Protein AF-A0A258R4Z2-F1 (afdb_monomer_lite)

pLDDT: mean 93.62, std 5.5, range [63.75, 98.0]

Sequence (104 aa):
MEDPLTTALRMLLMGAREALDADRFTSRDLLQVYTAAENLTDPEDDRLLVREGLAAMLGGKRDVTATSIGRALMYRRDVIAGGLVLKQAGTDRKGSVLWAVRTA

Foldseek 3Di:
DDDQLLVLVQLQLQLCCPVVVDQKDFLVSLVVLLVVCPPDDPPPHSSVSSNSSVCSLLVNDPDDDSVSSRVSLVVQAPPAHPQKGKHFPQADPVRTTMIGIDGD

Structure (mmCIF, N/CA/C/O backbone):
data_AF-A0A258R4Z2-F1
#
_entry.id   AF-A0A258R4Z2-F1
#
loop_
_atom_site.group_PDB
_atom_site.id
_atom_site.type_symbol
_atom_site.label_atom_id
_atom_site.label_alt_id
_atom_site.label_comp_id
_atom_site.label_asym_id
_atom_site.label_entity_id
_atom_site.label_seq_id
_atom_site.pdbx_PDB_ins_code
_atom_site.Cartn_x
_atom_site.Cartn_y
_atom_site.Cartn_z
_atom_site.occupancy
_atom_site.B_iso_or_equiv
_atom_site.auth_seq_id
_atom_site.auth_comp_id
_atom_site.auth_asym_id
_atom_site.auth_atom_id
_atom_site.pdbx_PDB_model_num
ATOM 1 N N . MET A 1 1 ? 8.491 -0.990 -23.089 1.00 63.75 1 MET A N 1
ATOM 2 C CA . MET A 1 1 ? 9.150 -1.017 -21.769 1.00 63.75 1 MET A CA 1
ATOM 3 C C . MET A 1 1 ? 8.152 -0.442 -20.784 1.00 63.75 1 MET A C 1
ATOM 5 O O . MET A 1 1 ? 7.702 0.672 -21.016 1.00 63.75 1 MET A O 1
ATOM 9 N N . GLU A 1 2 ? 7.703 -1.235 -19.812 1.00 75.62 2 GLU A N 1
ATOM 10 C CA . GLU A 1 2 ? 6.792 -0.762 -18.759 1.00 75.62 2 GLU A CA 1
ATOM 11 C C . GLU A 1 2 ? 7.546 0.238 -17.872 1.00 75.62 2 GLU A C 1
ATOM 13 O O . GLU A 1 2 ? 8.735 0.053 -17.600 1.00 75.62 2 GLU A O 1
ATOM 18 N N . ASP A 1 3 ? 6.893 1.340 -17.506 1.00 90.00 3 ASP A N 1
ATOM 19 C CA . ASP A 1 3 ? 7.497 2.372 -16.666 1.00 90.00 3 ASP A CA 1
ATOM 20 C C . ASP A 1 3 ? 7.824 1.800 -15.266 1.00 90.00 3 ASP A C 1
ATOM 22 O O . ASP A 1 3 ? 6.993 1.076 -14.708 1.00 90.00 3 ASP A O 1
ATOM 26 N N . PRO A 1 4 ? 8.990 2.117 -14.661 1.00 92.06 4 PRO A N 1
ATOM 27 C CA . PRO A 1 4 ? 9.390 1.556 -13.369 1.00 92.06 4 PRO A CA 1
ATOM 28 C C . PRO A 1 4 ? 8.370 1.749 -12.239 1.00 92.06 4 PRO A C 1
ATOM 30 O O . PRO A 1 4 ? 8.238 0.874 -11.383 1.00 92.06 4 PRO A O 1
ATOM 33 N N . LEU A 1 5 ? 7.620 2.860 -12.222 1.00 92.69 5 LEU A N 1
ATOM 34 C CA . LEU A 1 5 ? 6.573 3.072 -11.219 1.00 92.69 5 LEU A CA 1
ATOM 35 C C . LEU A 1 5 ? 5.341 2.209 -11.487 1.00 92.69 5 LEU A C 1
ATOM 37 O O . LEU A 1 5 ? 4.663 1.831 -10.533 1.00 92.69 5 LEU A O 1
ATOM 41 N N . THR A 1 6 ? 5.061 1.880 -12.747 1.00 94.38 6 THR A N 1
ATOM 42 C CA . THR A 1 6 ? 3.986 0.943 -13.108 1.00 94.38 6 THR A CA 1
ATOM 43 C C . THR A 1 6 ? 4.350 -0.478 -12.677 1.00 94.38 6 THR A C 1
ATOM 45 O O . THR A 1 6 ? 3.528 -1.148 -12.054 1.00 94.38 6 THR A O 1
ATOM 48 N N . THR A 1 7 ? 5.607 -0.895 -12.863 1.00 95.75 7 THR A N 1
ATOM 49 C CA . THR A 1 7 ? 6.121 -2.167 -12.323 1.00 95.75 7 THR A CA 1
ATOM 50 C C . THR A 1 7 ? 6.022 -2.210 -10.796 1.00 95.75 7 THR A C 1
ATOM 52 O O . THR A 1 7 ? 5.492 -3.169 -10.237 1.00 95.75 7 THR A O 1
ATOM 55 N N . ALA A 1 8 ? 6.459 -1.151 -10.108 1.00 96.19 8 ALA A N 1
ATOM 56 C CA . ALA A 1 8 ? 6.368 -1.065 -8.651 1.00 96.19 8 ALA A CA 1
ATOM 57 C C . ALA A 1 8 ? 4.914 -1.098 -8.150 1.00 96.19 8 ALA A C 1
ATOM 59 O O . ALA A 1 8 ? 4.605 -1.768 -7.164 1.00 96.19 8 ALA A O 1
ATOM 60 N N . LEU A 1 9 ? 4.005 -0.413 -8.853 1.00 97.00 9 LEU A N 1
ATOM 61 C CA . LEU A 1 9 ? 2.577 -0.469 -8.561 1.00 97.00 9 LEU A CA 1
ATOM 62 C C . LEU A 1 9 ? 2.047 -1.892 -8.739 1.00 97.00 9 LEU A C 1
ATOM 64 O O . LEU A 1 9 ? 1.364 -2.386 -7.850 1.00 97.00 9 LEU A O 1
ATOM 68 N N . ARG A 1 10 ? 2.388 -2.577 -9.834 1.00 97.00 10 ARG A N 1
ATOM 69 C CA . ARG A 1 10 ? 1.975 -3.966 -10.069 1.00 97.00 10 ARG A CA 1
ATOM 70 C C . ARG A 1 10 ? 2.390 -4.886 -8.921 1.00 97.00 10 ARG A C 1
ATOM 72 O O . ARG A 1 10 ? 1.547 -5.627 -8.424 1.00 97.00 10 ARG A O 1
ATOM 79 N N . MET A 1 11 ? 3.650 -4.807 -8.485 1.00 96.00 11 MET A N 1
ATOM 80 C CA . MET A 1 11 ? 4.160 -5.586 -7.348 1.00 96.00 11 MET A CA 1
ATOM 81 C C . MET A 1 11 ? 3.345 -5.311 -6.084 1.00 96.00 11 MET A C 1
ATOM 83 O O . MET A 1 11 ? 2.867 -6.245 -5.446 1.00 96.00 11 MET A O 1
ATOM 87 N N . LEU A 1 12 ? 3.100 -4.032 -5.780 1.00 97.25 12 LEU A N 1
ATOM 88 C CA . LEU A 1 12 ? 2.274 -3.644 -4.642 1.00 97.25 12 LEU A CA 1
ATOM 89 C C . LEU A 1 12 ? 0.853 -4.218 -4.731 1.00 97.25 12 LEU A C 1
ATOM 91 O O . LEU A 1 12 ? 0.351 -4.719 -3.733 1.00 97.25 12 LEU A O 1
ATOM 95 N N . LEU A 1 13 ? 0.187 -4.138 -5.888 1.00 97.12 13 LEU A N 1
ATOM 96 C CA . LEU A 1 13 ? -1.195 -4.615 -6.029 1.00 97.12 13 LEU A CA 1
ATOM 97 C C . LEU A 1 13 ? -1.298 -6.137 -5.922 1.00 97.12 13 LEU A C 1
ATOM 99 O O . LEU A 1 13 ? -2.246 -6.625 -5.314 1.00 97.12 13 LEU A O 1
ATOM 103 N N . MET A 1 14 ? -0.336 -6.868 -6.488 1.00 95.94 14 MET A N 1
ATOM 104 C CA . MET A 1 14 ? -0.261 -8.323 -6.347 1.00 95.94 14 MET A CA 1
ATOM 105 C C . MET A 1 14 ? -0.031 -8.704 -4.886 1.00 95.94 14 MET A C 1
ATOM 107 O O . MET A 1 14 ? -0.876 -9.368 -4.294 1.00 95.94 14 MET A O 1
ATOM 111 N N . GLY A 1 15 ? 1.037 -8.182 -4.278 1.00 95.94 15 GLY A N 1
ATOM 112 C CA . GLY A 1 15 ? 1.369 -8.487 -2.891 1.00 95.94 15 GLY A CA 1
ATOM 113 C C . GLY A 1 15 ? 0.260 -8.087 -1.920 1.00 95.94 15 GLY A C 1
ATOM 114 O O . GLY A 1 15 ? -0.068 -8.840 -1.017 1.00 95.94 15 GLY A O 1
ATOM 115 N N . ALA A 1 16 ? -0.381 -6.930 -2.112 1.00 96.12 16 ALA A N 1
ATOM 116 C CA . ALA A 1 16 ? -1.465 -6.492 -1.235 1.00 96.12 16 ALA A CA 1
ATOM 117 C C . ALA A 1 16 ? -2.707 -7.385 -1.342 1.00 96.12 16 ALA A C 1
ATOM 119 O O . ALA A 1 16 ? -3.417 -7.536 -0.354 1.00 96.12 16 ALA A O 1
ATOM 120 N N . ARG A 1 17 ? -2.989 -7.953 -2.522 1.00 94.12 17 ARG A N 1
ATOM 121 C CA . ARG A 1 17 ? -4.133 -8.852 -2.709 1.00 94.12 17 ARG A CA 1
ATOM 122 C C . ARG A 1 17 ? -3.932 -10.170 -1.965 1.00 94.12 17 ARG A C 1
ATOM 124 O O . ARG A 1 17 ? -4.868 -10.624 -1.322 1.00 94.12 17 ARG A O 1
ATOM 131 N N . GLU A 1 18 ? -2.733 -10.738 -2.047 1.00 93.94 18 GLU A N 1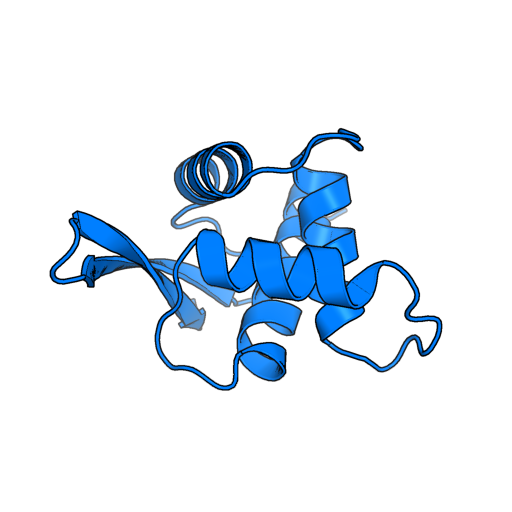
ATOM 132 C CA . GLU A 1 18 ? -2.426 -12.040 -1.446 1.00 93.94 18 GLU A CA 1
ATOM 133 C C . GLU A 1 18 ? -2.074 -11.907 0.048 1.00 93.94 18 GLU A C 1
ATOM 135 O O . GLU A 1 18 ? -2.653 -12.579 0.894 1.00 93.94 18 GLU A O 1
ATOM 140 N N . ALA A 1 19 ? -1.198 -10.964 0.417 1.00 92.94 19 ALA A N 1
ATOM 141 C CA . ALA A 1 19 ? -0.674 -10.857 1.781 1.00 92.94 19 ALA A CA 1
ATOM 142 C C . ALA A 1 19 ? -1.678 -10.333 2.818 1.00 92.94 19 ALA A C 1
ATOM 144 O O . ALA A 1 19 ? -1.499 -10.567 4.014 1.00 92.94 19 ALA A O 1
ATOM 145 N N . LEU A 1 20 ? -2.685 -9.562 2.397 1.00 91.44 20 LEU A N 1
ATOM 146 C CA . LEU A 1 20 ? -3.692 -9.025 3.316 1.00 91.44 20 LEU A CA 1
ATOM 147 C C . LEU A 1 20 ? -4.922 -9.927 3.440 1.00 91.44 20 LEU A C 1
ATOM 149 O O . LEU A 1 20 ? -5.695 -9.698 4.367 1.00 91.44 20 LEU A O 1
ATOM 153 N N . ASP A 1 21 ? -5.105 -10.894 2.528 1.00 82.00 21 ASP A N 1
ATOM 154 C CA . ASP A 1 21 ? -6.274 -11.791 2.442 1.00 82.00 21 ASP A CA 1
ATOM 155 C C . ASP A 1 21 ? -7.607 -11.068 2.740 1.00 82.00 21 ASP A C 1
ATOM 157 O O . ASP A 1 21 ? -8.469 -11.519 3.495 1.00 82.00 21 ASP A O 1
ATOM 161 N N . ALA A 1 22 ? -7.736 -9.845 2.215 1.00 78.00 22 ALA A N 1
ATOM 162 C CA . ALA A 1 22 ? -8.817 -8.932 2.556 1.00 78.00 22 ALA A CA 1
ATOM 163 C C . ALA A 1 22 ? -9.356 -8.221 1.317 1.00 78.00 22 ALA A C 1
ATOM 165 O O . ALA A 1 22 ? -8.616 -7.644 0.520 1.00 78.00 22 ALA A O 1
ATOM 166 N N . ASP A 1 23 ? -10.687 -8.148 1.225 1.00 87.25 23 ASP A N 1
ATOM 167 C CA . ASP A 1 23 ? -11.389 -7.419 0.162 1.00 87.25 23 ASP A CA 1
ATOM 168 C C . ASP A 1 23 ? -11.046 -5.925 0.120 1.00 87.25 23 ASP A C 1
ATOM 170 O O . ASP A 1 23 ? -11.216 -5.268 -0.920 1.00 87.25 23 ASP A O 1
ATOM 174 N N . ARG A 1 24 ? -10.672 -5.367 1.280 1.00 95.94 24 ARG A N 1
ATOM 175 C CA . ARG A 1 24 ? -10.367 -3.951 1.489 1.00 95.94 24 ARG A CA 1
ATOM 176 C C . ARG A 1 24 ? -9.288 -3.779 2.551 1.00 95.94 24 ARG A C 1
ATOM 178 O O . ARG A 1 24 ? -9.304 -4.482 3.554 1.00 95.94 24 ARG A O 1
ATOM 185 N N . PHE A 1 25 ? -8.442 -2.769 2.385 1.00 97.19 25 PHE A N 1
ATOM 186 C CA . PHE A 1 25 ? -7.380 -2.434 3.333 1.00 97.19 25 PHE A CA 1
ATOM 187 C C . PHE A 1 25 ? -7.165 -0.928 3.461 1.00 97.19 25 PHE A C 1
ATOM 189 O O . PHE A 1 25 ? -7.558 -0.133 2.609 1.00 97.19 25 PHE A O 1
ATOM 196 N N . THR A 1 26 ? -6.511 -0.519 4.534 1.00 97.75 26 THR A N 1
ATOM 197 C CA . THR A 1 26 ? -6.086 0.855 4.793 1.00 97.75 26 THR A CA 1
ATOM 198 C C . THR A 1 26 ? -4.592 1.022 4.516 1.00 97.75 26 THR A C 1
ATOM 200 O O . THR A 1 26 ? -3.832 0.061 4.408 1.00 97.75 26 THR A O 1
ATOM 203 N N . SER A 1 27 ? -4.118 2.269 4.463 1.00 97.56 27 SER A N 1
ATOM 204 C CA . SER A 1 27 ? -2.674 2.530 4.401 1.00 97.56 27 SER A CA 1
ATOM 205 C C . SER A 1 27 ? -1.925 2.135 5.681 1.00 97.56 27 SER A C 1
ATOM 207 O O . SER A 1 27 ? -0.701 2.019 5.652 1.00 97.56 27 SER A O 1
ATOM 209 N N . ARG A 1 28 ? -2.636 1.928 6.800 1.00 97.50 28 ARG A N 1
ATOM 210 C CA . ARG A 1 28 ? -2.054 1.401 8.041 1.00 97.50 28 ARG A CA 1
ATOM 211 C C . ARG A 1 28 ? -1.786 -0.098 7.929 1.00 97.50 28 ARG A C 1
ATOM 213 O O . ARG A 1 28 ? -0.732 -0.531 8.376 1.00 97.50 28 ARG A O 1
ATOM 220 N N . ASP A 1 29 ? -2.679 -0.846 7.292 1.00 97.38 29 ASP A N 1
ATOM 221 C CA . ASP A 1 29 ? -2.496 -2.289 7.087 1.00 97.38 29 ASP A CA 1
ATOM 222 C C . ASP A 1 29 ? -1.278 -2.541 6.188 1.00 97.38 29 ASP A C 1
ATOM 224 O O . ASP A 1 29 ? -0.394 -3.325 6.524 1.00 97.38 29 ASP A O 1
ATOM 228 N N . LEU A 1 30 ? -1.141 -1.761 5.110 1.00 97.19 30 LEU A N 1
ATOM 229 C CA . LEU A 1 30 ? 0.060 -1.792 4.271 1.00 97.19 30 LEU A CA 1
ATOM 230 C C . LEU A 1 30 ? 1.334 -1.376 5.012 1.00 97.19 30 LEU A C 1
ATOM 232 O O . LEU A 1 30 ? 2.386 -1.949 4.749 1.00 97.19 30 LEU A O 1
ATOM 236 N N . LEU A 1 31 ? 1.267 -0.402 5.929 1.00 97.31 31 LEU A N 1
ATOM 237 C CA . LEU A 1 31 ? 2.422 -0.057 6.764 1.00 97.31 31 LEU A CA 1
ATOM 238 C C . LEU A 1 31 ? 2.832 -1.245 7.641 1.00 97.31 31 LEU A C 1
ATOM 240 O O . LEU A 1 31 ? 4.017 -1.541 7.749 1.00 97.31 31 LEU A O 1
ATOM 244 N N . GLN A 1 32 ? 1.862 -1.930 8.246 1.00 96.69 32 GLN A N 1
ATOM 245 C CA . GLN A 1 32 ? 2.129 -3.099 9.077 1.00 96.69 32 GLN A CA 1
ATOM 246 C C . GLN A 1 32 ? 2.802 -4.213 8.267 1.00 96.69 32 GLN A C 1
ATOM 248 O O . GLN A 1 32 ? 3.800 -4.766 8.724 1.00 96.69 32 GLN A O 1
ATOM 253 N N . VAL A 1 33 ? 2.310 -4.495 7.056 1.00 96.31 33 VAL A N 1
ATOM 254 C CA . VAL A 1 33 ? 2.936 -5.467 6.144 1.00 96.31 33 VAL A CA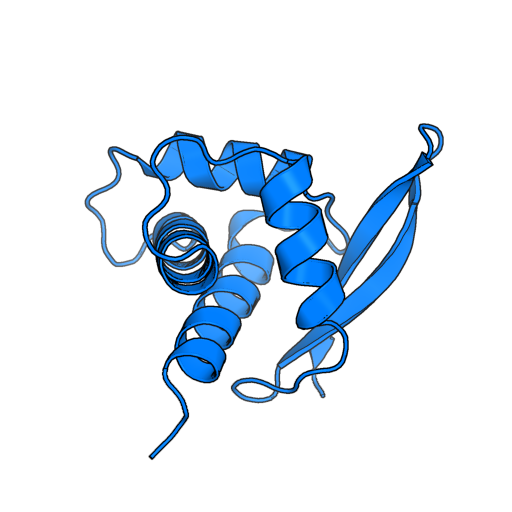 1
ATOM 255 C C . VAL A 1 33 ? 4.341 -5.022 5.740 1.00 96.31 33 VAL A C 1
ATOM 257 O O . VAL A 1 33 ? 5.280 -5.807 5.844 1.00 96.31 33 VAL A O 1
ATOM 260 N N . TYR A 1 34 ? 4.505 -3.757 5.343 1.00 95.25 34 TYR A N 1
ATOM 261 C CA . TYR A 1 34 ? 5.794 -3.181 4.955 1.00 95.25 34 TYR A CA 1
ATOM 262 C C . TYR A 1 34 ? 6.855 -3.358 6.050 1.00 95.25 34 TYR A C 1
ATOM 264 O O . TYR A 1 34 ? 7.966 -3.801 5.768 1.00 95.25 34 TYR A O 1
ATOM 272 N N . THR A 1 35 ? 6.508 -3.048 7.303 1.00 94.38 35 THR A N 1
ATOM 273 C CA . THR A 1 35 ? 7.416 -3.194 8.449 1.00 94.38 35 THR A CA 1
ATOM 274 C C . THR A 1 35 ? 7.667 -4.661 8.796 1.00 94.38 35 THR A C 1
ATOM 276 O O . THR A 1 35 ? 8.806 -5.038 9.056 1.00 94.38 35 THR A O 1
ATOM 279 N N . ALA A 1 36 ? 6.642 -5.517 8.755 1.00 93.94 36 ALA A N 1
ATOM 280 C CA . ALA A 1 36 ? 6.811 -6.950 9.005 1.00 93.94 36 ALA A CA 1
ATOM 281 C C . ALA A 1 36 ? 7.724 -7.630 7.966 1.00 93.94 36 ALA A C 1
ATOM 283 O O . ALA A 1 36 ? 8.372 -8.627 8.278 1.00 93.94 36 ALA A O 1
ATOM 284 N N . ALA A 1 37 ? 7.802 -7.076 6.754 1.00 93.62 37 ALA A N 1
ATOM 285 C CA . ALA A 1 37 ? 8.611 -7.591 5.657 1.00 93.62 37 ALA A CA 1
ATOM 286 C C . ALA A 1 37 ? 10.092 -7.169 5.684 1.00 93.62 37 ALA A C 1
ATOM 288 O O . ALA A 1 37 ? 10.860 -7.592 4.819 1.00 93.62 37 ALA A O 1
ATOM 289 N N . GLU A 1 38 ? 10.521 -6.327 6.632 1.00 87.88 38 GLU A N 1
ATOM 290 C CA . GLU A 1 38 ? 11.875 -5.747 6.649 1.00 87.88 38 GLU A CA 1
ATOM 291 C C . GLU A 1 38 ? 12.990 -6.806 6.695 1.00 87.88 38 GLU A C 1
ATOM 293 O O . GLU A 1 38 ? 14.010 -6.662 6.017 1.00 87.88 38 GLU A O 1
ATOM 298 N N . ASN A 1 39 ? 12.746 -7.893 7.430 1.00 88.56 39 ASN A N 1
ATOM 299 C CA . ASN A 1 39 ? 13.697 -8.986 7.647 1.00 88.56 39 ASN A CA 1
ATOM 300 C C . ASN A 1 39 ? 13.351 -10.261 6.864 1.00 88.56 39 ASN A C 1
ATOM 302 O O . ASN A 1 39 ? 13.944 -11.308 7.114 1.00 88.56 39 ASN A O 1
ATOM 306 N N . LEU A 1 40 ? 12.377 -10.201 5.952 1.00 91.94 40 LEU A N 1
ATOM 307 C CA . LEU A 1 40 ? 12.063 -11.341 5.100 1.00 91.94 40 LEU A CA 1
ATOM 308 C C . LEU A 1 40 ? 13.127 -11.485 4.016 1.00 91.94 40 LEU A C 1
ATOM 310 O O . LEU A 1 40 ? 13.572 -10.503 3.420 1.00 91.94 40 LEU A O 1
ATOM 314 N N . THR A 1 41 ? 13.521 -12.728 3.776 1.00 89.81 41 THR A N 1
ATOM 315 C CA . THR A 1 41 ? 14.494 -13.108 2.746 1.00 89.81 41 THR A CA 1
ATOM 316 C C . THR A 1 41 ? 13.928 -14.118 1.758 1.00 89.81 41 THR A C 1
ATOM 318 O O . THR A 1 41 ? 14.609 -14.446 0.794 1.00 89.81 41 THR A O 1
ATOM 321 N N . ASP A 1 42 ? 12.731 -14.645 2.022 1.00 91.06 42 ASP A N 1
ATOM 322 C CA . ASP A 1 42 ? 12.060 -15.590 1.140 1.00 91.06 42 ASP A CA 1
ATOM 323 C C . ASP A 1 42 ? 11.433 -14.828 -0.036 1.00 91.06 42 ASP A C 1
ATOM 325 O O . ASP A 1 42 ? 10.472 -14.091 0.187 1.00 91.06 42 ASP A O 1
ATOM 329 N N . PRO A 1 43 ? 11.967 -14.964 -1.264 1.00 85.94 43 PRO A N 1
ATOM 330 C CA . PRO A 1 43 ? 11.478 -14.227 -2.424 1.00 85.94 43 PRO A CA 1
ATOM 331 C C . PRO A 1 43 ? 10.053 -14.614 -2.841 1.00 85.94 43 PRO A C 1
ATOM 333 O O . PRO A 1 43 ? 9.454 -13.886 -3.629 1.00 85.94 43 PRO A O 1
ATOM 336 N N . GLU A 1 44 ? 9.516 -15.733 -2.346 1.00 89.19 44 GLU A N 1
ATOM 337 C CA . GLU A 1 44 ? 8.146 -16.169 -2.640 1.00 89.19 44 GLU A CA 1
ATOM 338 C C . GLU A 1 44 ? 7.109 -15.556 -1.682 1.00 89.19 44 GLU A C 1
ATOM 340 O O . GLU A 1 44 ? 5.910 -15.730 -1.879 1.00 89.19 44 GLU A O 1
ATOM 345 N N . ASP A 1 45 ? 7.539 -14.803 -0.663 1.00 94.00 45 ASP A N 1
ATOM 346 C CA . ASP A 1 45 ? 6.632 -14.168 0.292 1.00 94.00 45 ASP A CA 1
ATOM 347 C C . ASP A 1 45 ? 5.996 -12.890 -0.287 1.00 94.00 45 ASP A C 1
ATOM 349 O O . ASP A 1 45 ? 6.665 -11.880 -0.523 1.00 94.00 45 ASP A O 1
ATOM 353 N N . ASP A 1 46 ? 4.671 -12.881 -0.439 1.00 95.12 46 ASP A N 1
ATOM 354 C CA . ASP A 1 46 ? 3.911 -11.750 -0.993 1.00 95.12 46 ASP A CA 1
ATOM 355 C C . ASP A 1 46 ? 4.096 -10.430 -0.223 1.00 95.12 46 ASP A C 1
ATOM 357 O O . ASP A 1 46 ? 3.926 -9.333 -0.773 1.00 95.12 46 ASP A O 1
ATOM 361 N N . ARG A 1 47 ? 4.492 -10.492 1.054 1.00 95.50 47 ARG A N 1
ATOM 362 C CA . ARG A 1 47 ? 4.795 -9.294 1.849 1.00 95.50 47 ARG A CA 1
ATOM 363 C C . ARG A 1 47 ? 6.051 -8.586 1.337 1.00 95.50 47 ARG A C 1
ATOM 365 O O . ARG A 1 47 ? 6.136 -7.360 1.464 1.00 95.50 47 ARG A O 1
ATOM 372 N N . LEU A 1 48 ? 6.997 -9.305 0.720 1.00 95.69 48 LEU A N 1
ATOM 373 C CA . LEU A 1 48 ? 8.132 -8.680 0.035 1.00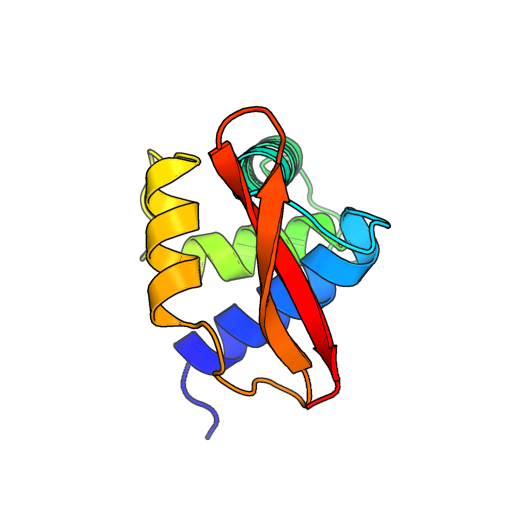 95.69 48 LEU A CA 1
ATOM 374 C C . LEU A 1 48 ? 7.682 -7.886 -1.189 1.00 95.69 48 LEU A C 1
ATOM 376 O O . LEU A 1 48 ? 8.160 -6.769 -1.372 1.00 95.69 48 LEU A O 1
ATOM 380 N N . LEU A 1 49 ? 6.703 -8.371 -1.958 1.00 95.44 49 LEU A N 1
ATOM 381 C CA . LEU A 1 49 ? 6.156 -7.615 -3.092 1.00 95.44 49 LEU A CA 1
ATOM 382 C C . LEU A 1 49 ? 5.532 -6.287 -2.644 1.00 95.44 49 LEU A C 1
ATOM 384 O O . LEU A 1 49 ? 5.758 -5.246 -3.269 1.00 95.44 49 LEU A O 1
ATOM 388 N N . VAL A 1 50 ? 4.798 -6.294 -1.523 1.00 96.00 50 VAL A N 1
ATOM 389 C CA . VAL A 1 50 ? 4.275 -5.063 -0.901 1.00 96.00 50 VAL A CA 1
ATOM 390 C C . VAL A 1 50 ? 5.415 -4.124 -0.517 1.00 96.00 50 VAL A C 1
ATOM 392 O O . VAL A 1 50 ? 5.360 -2.926 -0.815 1.00 96.00 50 VAL A O 1
ATOM 395 N N . ARG A 1 51 ? 6.452 -4.655 0.139 1.00 95.19 51 ARG A N 1
ATOM 396 C CA . ARG A 1 51 ? 7.604 -3.876 0.599 1.00 95.19 51 ARG A CA 1
ATOM 397 C C . ARG A 1 51 ? 8.358 -3.234 -0.556 1.00 95.19 51 ARG A C 1
ATOM 399 O O . ARG A 1 51 ? 8.582 -2.026 -0.529 1.00 95.19 51 ARG A O 1
ATOM 406 N N . GLU A 1 52 ? 8.738 -4.016 -1.554 1.00 94.38 52 GLU A N 1
ATOM 407 C CA . GLU A 1 52 ? 9.515 -3.555 -2.703 1.00 94.38 52 GLU A CA 1
ATOM 408 C C . GLU A 1 52 ? 8.719 -2.566 -3.554 1.00 94.38 52 GLU A C 1
ATOM 410 O O . GLU A 1 52 ? 9.229 -1.492 -3.888 1.00 94.38 52 GLU A O 1
ATOM 415 N N . GLY A 1 53 ? 7.442 -2.865 -3.816 1.00 95.31 53 GLY A N 1
ATOM 416 C CA . GLY A 1 53 ? 6.543 -1.962 -4.529 1.00 95.31 53 GLY A CA 1
ATOM 417 C C . GLY A 1 53 ? 6.417 -0.609 -3.825 1.00 95.31 53 GLY A C 1
ATOM 418 O O . GLY A 1 53 ? 6.614 0.441 -4.442 1.00 95.31 53 GLY A O 1
ATOM 419 N N . LEU A 1 54 ? 6.177 -0.604 -2.508 1.00 95.81 54 LEU A N 1
ATOM 420 C CA . LEU A 1 54 ? 6.119 0.636 -1.728 1.00 95.81 54 LEU A CA 1
ATOM 421 C C . LEU A 1 54 ? 7.466 1.357 -1.663 1.00 95.81 54 LEU A C 1
ATOM 423 O O . LEU A 1 54 ? 7.495 2.576 -1.835 1.00 95.81 54 LEU A O 1
ATOM 427 N N . ALA A 1 55 ? 8.570 0.645 -1.436 1.00 94.38 55 ALA A N 1
ATOM 428 C CA . ALA A 1 55 ? 9.901 1.242 -1.360 1.00 94.38 55 ALA A CA 1
ATOM 429 C C . ALA A 1 55 ? 10.257 1.961 -2.669 1.00 94.38 55 ALA A C 1
ATOM 431 O O . ALA A 1 55 ? 10.684 3.119 -2.639 1.00 94.38 55 ALA A O 1
ATOM 432 N N . ALA A 1 56 ? 9.998 1.326 -3.814 1.00 94.38 56 ALA A N 1
ATOM 433 C CA . ALA A 1 56 ? 10.196 1.927 -5.127 1.00 94.38 56 ALA A CA 1
ATOM 434 C C . ALA A 1 56 ? 9.262 3.131 -5.352 1.00 94.38 56 ALA A C 1
ATOM 436 O O . ALA A 1 56 ? 9.720 4.211 -5.726 1.00 94.38 56 ALA A O 1
ATOM 437 N N . MET A 1 57 ? 7.966 3.006 -5.043 1.00 94.31 57 MET A N 1
ATOM 438 C CA . MET A 1 57 ? 6.991 4.097 -5.214 1.00 94.31 57 MET A CA 1
ATOM 439 C C . MET A 1 57 ? 7.255 5.315 -4.320 1.00 94.31 57 MET A C 1
ATOM 441 O O . MET A 1 57 ? 6.884 6.440 -4.678 1.00 94.31 57 MET A O 1
ATOM 445 N N . LEU A 1 58 ? 7.845 5.095 -3.145 1.00 94.44 58 LEU A N 1
ATOM 446 C CA . LEU A 1 58 ? 8.178 6.134 -2.172 1.00 94.44 58 LEU A CA 1
ATOM 447 C C . LEU A 1 58 ? 9.587 6.706 -2.371 1.00 94.44 58 LEU A C 1
ATOM 449 O O . LEU A 1 58 ? 9.932 7.667 -1.680 1.00 94.44 58 LEU A O 1
ATOM 453 N N . GLY A 1 59 ? 10.372 6.164 -3.308 1.00 89.50 59 GLY A N 1
ATOM 454 C CA . GLY A 1 59 ? 11.725 6.623 -3.619 1.00 89.50 59 GLY A CA 1
ATOM 455 C C . GLY A 1 59 ? 12.756 6.259 -2.548 1.00 89.50 59 GLY A C 1
ATOM 456 O O . GLY A 1 59 ? 13.625 7.070 -2.245 1.00 89.50 59 GLY A O 1
ATOM 457 N N . GLY A 1 60 ? 12.630 5.085 -1.921 1.00 80.25 60 GLY A N 1
ATOM 458 C CA . GLY A 1 60 ? 13.604 4.581 -0.944 1.00 80.25 60 GLY A CA 1
ATOM 459 C C . GLY A 1 60 ? 13.643 5.352 0.381 1.00 80.25 60 GLY A C 1
ATOM 460 O O . GLY A 1 60 ? 14.663 5.352 1.070 1.00 80.25 60 GLY A O 1
ATOM 461 N N . LYS A 1 61 ? 12.554 6.043 0.745 1.00 81.62 61 LYS A N 1
ATOM 462 C CA . LYS A 1 61 ? 12.458 6.765 2.023 1.00 81.62 61 LYS A CA 1
ATOM 463 C C . LYS A 1 61 ? 12.628 5.811 3.205 1.00 81.62 61 LYS A C 1
ATOM 465 O O . LYS A 1 61 ? 11.967 4.781 3.261 1.00 81.62 61 LYS A O 1
ATOM 470 N N . ARG A 1 62 ? 13.455 6.214 4.175 1.00 74.62 62 ARG A N 1
ATOM 471 C CA . ARG A 1 62 ? 13.674 5.469 5.427 1.00 74.62 62 ARG A CA 1
ATOM 472 C C . ARG A 1 62 ? 12.470 5.550 6.372 1.00 74.62 62 ARG A C 1
ATOM 474 O O . ARG A 1 62 ? 12.099 4.545 6.961 1.00 74.62 62 ARG A O 1
ATOM 481 N N . ASP A 1 63 ? 11.794 6.699 6.418 1.00 87.25 63 ASP A N 1
ATOM 482 C CA . ASP A 1 63 ? 10.651 6.931 7.314 1.00 87.25 63 ASP A CA 1
ATOM 483 C C . ASP A 1 63 ? 9.311 6.749 6.583 1.00 87.25 63 ASP A C 1
ATOM 485 O O . ASP A 1 63 ? 8.605 7.706 6.237 1.00 87.25 63 ASP A O 1
ATOM 489 N N . VAL A 1 64 ? 8.962 5.496 6.287 1.00 94.19 64 VAL A N 1
ATOM 490 C CA . VAL A 1 64 ? 7.661 5.157 5.693 1.00 94.19 64 VAL A CA 1
ATOM 491 C C . VAL A 1 64 ? 6.566 5.253 6.758 1.00 94.19 64 VAL A C 1
ATOM 493 O O . VAL A 1 64 ? 6.678 4.701 7.845 1.00 94.19 64 VAL A O 1
ATOM 496 N N . THR A 1 65 ? 5.478 5.963 6.447 1.00 96.62 65 THR A N 1
ATOM 497 C CA . THR A 1 65 ? 4.335 6.157 7.350 1.00 96.62 65 THR A CA 1
ATOM 498 C C . THR A 1 65 ? 3.033 5.825 6.629 1.00 96.62 65 THR A C 1
ATOM 500 O O . THR A 1 65 ? 2.944 5.913 5.404 1.00 96.62 65 THR A O 1
ATOM 503 N N . ALA A 1 66 ? 1.966 5.541 7.378 1.00 96.81 66 ALA A N 1
ATOM 504 C CA . ALA A 1 66 ? 0.642 5.312 6.794 1.00 96.81 66 ALA A CA 1
ATOM 505 C C . ALA A 1 66 ? 0.154 6.532 5.984 1.00 96.81 66 ALA A C 1
ATOM 507 O O . ALA A 1 66 ? -0.573 6.384 5.000 1.00 96.81 66 ALA A O 1
ATOM 508 N N . THR A 1 67 ? 0.584 7.742 6.357 1.00 96.12 67 THR A N 1
ATOM 509 C CA . THR A 1 67 ? 0.290 8.977 5.621 1.00 96.12 67 THR A CA 1
ATOM 510 C C . THR A 1 67 ? 1.040 9.040 4.292 1.00 96.12 67 THR A C 1
ATOM 512 O O . THR A 1 67 ? 0.440 9.398 3.277 1.00 96.12 67 THR A O 1
ATOM 515 N N . SER A 1 68 ? 2.336 8.697 4.256 1.00 96.31 68 SER A N 1
ATOM 516 C CA . SER A 1 68 ? 3.098 8.698 2.999 1.00 96.31 68 SER A CA 1
ATOM 517 C C . SER A 1 68 ? 2.608 7.613 2.042 1.00 96.31 68 SER A C 1
ATOM 519 O O . SER A 1 68 ? 2.442 7.901 0.856 1.00 96.31 68 SER A O 1
ATOM 521 N N . ILE A 1 69 ? 2.269 6.428 2.561 1.00 97.56 69 ILE A N 1
ATOM 522 C CA . ILE A 1 69 ? 1.610 5.358 1.801 1.00 97.56 69 ILE A CA 1
ATOM 523 C C . ILE A 1 69 ? 0.273 5.858 1.252 1.00 97.56 69 ILE A C 1
ATOM 525 O O . ILE A 1 69 ? 0.060 5.826 0.045 1.00 97.56 69 ILE A O 1
ATOM 529 N N . GLY A 1 70 ? -0.607 6.400 2.101 1.00 97.25 70 GLY A N 1
ATOM 530 C CA . GLY A 1 70 ? -1.920 6.893 1.672 1.00 97.25 70 GLY A CA 1
ATOM 531 C C . GLY A 1 70 ? -1.834 7.951 0.567 1.00 97.25 70 GLY A C 1
ATOM 532 O O . GLY A 1 70 ? -2.592 7.897 -0.400 1.00 97.25 70 GLY A O 1
ATOM 533 N N . ARG A 1 71 ? -0.864 8.873 0.651 1.00 96.06 71 ARG A N 1
ATOM 534 C CA . ARG A 1 71 ? -0.583 9.839 -0.425 1.00 96.06 71 ARG A CA 1
ATOM 535 C C . ARG A 1 71 ? -0.123 9.147 -1.704 1.00 96.06 71 ARG A C 1
ATOM 537 O O . ARG A 1 71 ? -0.594 9.505 -2.777 1.00 96.06 71 ARG A O 1
ATOM 544 N N . ALA A 1 72 ? 0.778 8.170 -1.605 1.00 95.88 72 ALA A N 1
ATOM 545 C CA . ALA A 1 72 ? 1.241 7.428 -2.770 1.00 95.88 72 ALA A CA 1
ATOM 546 C C . ALA A 1 72 ? 0.075 6.726 -3.477 1.00 95.88 72 ALA A C 1
ATOM 548 O O . ALA A 1 72 ? -0.081 6.917 -4.680 1.00 95.88 72 ALA A O 1
ATOM 549 N N . LEU A 1 73 ? -0.776 6.020 -2.726 1.00 97.38 73 LEU A N 1
ATOM 550 C CA . LEU A 1 73 ? -1.978 5.353 -3.233 1.00 97.38 73 LEU A CA 1
ATOM 551 C C . LEU A 1 73 ? -2.936 6.330 -3.924 1.00 97.38 73 LEU A C 1
ATOM 553 O O . LEU A 1 73 ? -3.401 6.050 -5.022 1.00 97.38 73 LEU A O 1
ATOM 557 N N . MET A 1 74 ? -3.169 7.509 -3.340 1.00 97.06 74 MET A N 1
ATOM 558 C CA . MET A 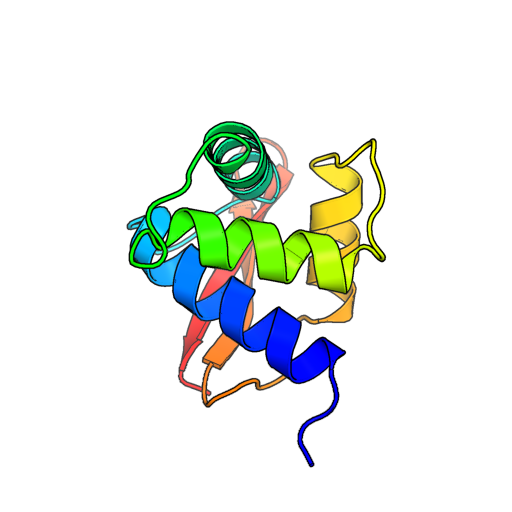1 74 ? -4.019 8.539 -3.950 1.00 97.06 74 MET A CA 1
ATOM 559 C C . MET A 1 74 ? -3.544 8.972 -5.339 1.00 97.06 74 MET A C 1
ATOM 561 O O . MET A 1 74 ? -4.379 9.170 -6.214 1.00 97.06 74 MET A O 1
ATOM 565 N N . TYR A 1 75 ? -2.233 9.083 -5.564 1.00 95.19 75 TYR A N 1
ATOM 566 C CA . TYR A 1 75 ? -1.687 9.436 -6.881 1.00 95.19 75 TYR A CA 1
ATOM 567 C C . TYR A 1 75 ? -1.725 8.290 -7.901 1.00 95.19 75 TYR A C 1
ATOM 569 O O . TYR A 1 75 ? -1.577 8.550 -9.089 1.00 95.19 75 TYR A O 1
ATOM 577 N N . ARG A 1 76 ? -1.880 7.036 -7.455 1.00 95.38 76 ARG A N 1
ATOM 578 C CA . ARG A 1 76 ? -1.929 5.844 -8.326 1.00 95.38 76 ARG A CA 1
ATOM 579 C C . ARG A 1 76 ? -3.311 5.204 -8.397 1.00 95.38 76 ARG A C 1
ATOM 581 O O . ARG A 1 76 ? -3.469 4.163 -9.031 1.00 95.38 76 ARG A O 1
ATOM 588 N N . ARG A 1 77 ? -4.316 5.797 -7.749 1.00 95.56 77 ARG A N 1
ATOM 589 C CA . ARG A 1 77 ? -5.694 5.333 -7.889 1.00 95.56 77 ARG A CA 1
ATOM 590 C C . ARG A 1 77 ? -6.058 5.344 -9.370 1.00 95.56 77 ARG A C 1
ATOM 592 O O . ARG A 1 77 ? -5.651 6.245 -10.098 1.00 95.56 77 ARG A O 1
ATOM 599 N N . ASP A 1 78 ? -6.794 4.331 -9.798 1.00 96.88 78 ASP A N 1
ATOM 600 C CA . ASP A 1 78 ? -7.260 4.183 -11.178 1.00 96.88 78 ASP A CA 1
ATOM 601 C C . ASP A 1 78 ? -6.166 3.936 -12.238 1.00 96.88 78 ASP A C 1
ATOM 603 O O . ASP A 1 78 ? -6.496 3.779 -13.411 1.00 96.88 78 ASP A O 1
ATOM 607 N N . VAL A 1 79 ? -4.889 3.824 -11.851 1.00 96.25 79 VAL A N 1
ATOM 608 C CA . VAL A 1 79 ? -3.813 3.397 -12.759 1.00 96.25 79 VAL A CA 1
ATOM 609 C C . VAL A 1 79 ? -3.846 1.876 -12.903 1.00 96.25 79 VAL A C 1
ATOM 611 O O . VAL A 1 79 ? -3.853 1.151 -11.907 1.00 96.25 79 VAL A O 1
ATOM 614 N N . ILE A 1 80 ? -3.859 1.402 -14.150 1.00 96.50 80 ILE A N 1
ATOM 615 C CA . ILE A 1 80 ? -3.835 -0.025 -14.482 1.00 96.50 80 ILE A CA 1
ATOM 616 C C . ILE A 1 80 ? -2.382 -0.503 -14.525 1.00 96.50 8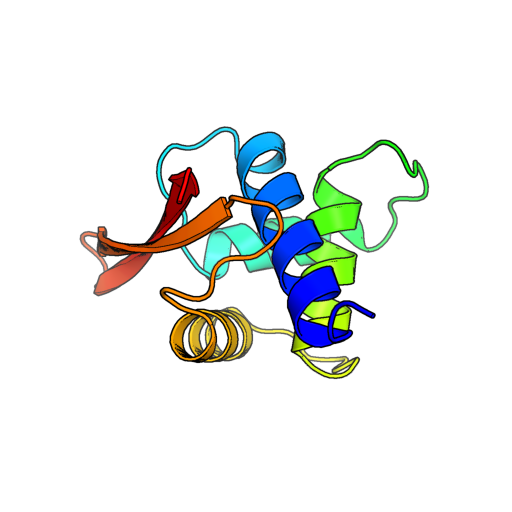0 ILE A C 1
ATOM 618 O O . ILE A 1 80 ? -1.570 0.055 -15.259 1.00 96.50 80 ILE A O 1
ATOM 622 N N . ALA A 1 81 ? -2.071 -1.558 -13.775 1.00 95.94 81 ALA A N 1
ATOM 623 C CA . ALA A 1 81 ? -0.756 -2.187 -13.735 1.00 95.94 81 ALA A CA 1
ATOM 624 C C . ALA A 1 81 ? -0.912 -3.713 -13.765 1.00 95.94 81 ALA A C 1
ATOM 626 O O . ALA A 1 81 ? -1.500 -4.306 -12.861 1.00 95.94 81 ALA A O 1
ATOM 627 N N . GLY A 1 82 ? -0.441 -4.359 -14.837 1.00 93.81 82 GLY A N 1
ATOM 628 C CA . GLY A 1 82 ? -0.573 -5.812 -15.012 1.00 93.81 82 GLY A CA 1
ATOM 629 C C . GLY A 1 82 ? -2.017 -6.341 -14.983 1.00 93.81 82 GLY A C 1
ATOM 630 O O . GLY A 1 82 ? -2.242 -7.441 -14.491 1.00 93.81 82 GLY A O 1
ATOM 631 N N . GLY A 1 83 ? -2.994 -5.555 -15.453 1.00 95.94 83 GLY A N 1
ATOM 632 C CA . GLY A 1 83 ? -4.422 -5.913 -15.410 1.00 95.94 83 GLY A CA 1
ATOM 633 C C . GLY A 1 83 ? -5.087 -5.724 -14.040 1.00 95.94 83 GLY A C 1
ATOM 634 O O . GLY A 1 83 ? -6.258 -6.058 -13.877 1.00 95.94 83 GLY A O 1
ATOM 635 N N . LEU A 1 84 ? -4.364 -5.177 -13.059 1.00 96.50 84 LEU A N 1
ATOM 636 C CA . LEU A 1 84 ? -4.893 -4.802 -11.751 1.00 96.50 84 LEU A CA 1
ATOM 637 C C . LEU A 1 84 ? -5.035 -3.286 -11.646 1.00 96.50 84 LEU A C 1
ATOM 639 O O . LEU A 1 84 ? -4.281 -2.532 -12.259 1.00 96.50 84 LEU A O 1
ATOM 643 N N . VAL A 1 85 ? -5.981 -2.835 -10.830 1.00 96.88 85 VAL A N 1
ATOM 644 C CA . VAL A 1 85 ? -6.205 -1.419 -10.546 1.00 96.88 85 VAL A CA 1
ATOM 645 C C . VAL A 1 85 ? -6.510 -1.204 -9.068 1.00 96.88 85 VAL A C 1
ATOM 647 O O . VAL A 1 85 ? -7.259 -1.962 -8.446 1.00 96.88 85 VAL A O 1
ATOM 650 N N . LEU A 1 86 ? -5.938 -0.140 -8.506 1.00 97.56 86 LEU A N 1
ATOM 651 C CA . LEU A 1 86 ? -6.248 0.319 -7.159 1.00 97.56 86 LEU A CA 1
ATOM 652 C C . LEU A 1 86 ? -7.478 1.228 -7.184 1.00 97.56 86 LEU A C 1
ATOM 654 O O . LEU A 1 86 ? -7.473 2.266 -7.849 1.00 97.56 86 LEU A O 1
ATOM 658 N N . LYS A 1 87 ? -8.509 0.880 -6.413 1.00 97.62 87 LYS A N 1
ATOM 659 C CA . LYS A 1 87 ? -9.727 1.684 -6.262 1.00 97.62 87 LYS A CA 1
ATOM 660 C C . LYS A 1 87 ? -9.922 2.109 -4.815 1.00 97.62 87 LYS A C 1
ATOM 662 O O . LYS A 1 87 ? -9.683 1.338 -3.886 1.00 97.62 87 LYS A O 1
ATOM 667 N N . GLN A 1 88 ? -10.413 3.328 -4.621 1.00 97.25 88 GLN A N 1
ATOM 668 C CA . GLN A 1 88 ? -10.934 3.745 -3.326 1.00 97.25 88 GLN A CA 1
ATOM 669 C C . GLN A 1 88 ? -12.297 3.074 -3.102 1.00 97.25 88 GLN A C 1
ATOM 671 O O . GLN A 1 88 ? -13.213 3.229 -3.905 1.00 97.25 88 GLN A O 1
ATOM 676 N N . ALA A 1 89 ? -12.425 2.323 -2.011 1.00 96.00 89 ALA A N 1
ATOM 677 C CA . ALA A 1 89 ? -13.604 1.527 -1.666 1.00 96.00 89 ALA A CA 1
ATOM 678 C C . ALA A 1 89 ? -14.504 2.188 -0.601 1.00 96.00 89 ALA A C 1
ATOM 680 O O . ALA A 1 89 ? -15.507 1.603 -0.193 1.00 96.00 89 ALA A O 1
ATOM 681 N N . GLY A 1 90 ? -14.139 3.385 -0.132 1.00 95.94 90 GLY A N 1
ATOM 682 C CA . GLY A 1 90 ? -14.883 4.169 0.856 1.00 95.94 90 GLY A CA 1
ATOM 683 C C . GLY A 1 90 ? -14.006 4.603 2.028 1.00 95.94 90 GLY A C 1
ATOM 684 O O . GLY A 1 90 ? -12.795 4.778 1.875 1.00 95.94 90 GLY A O 1
ATOM 685 N N . THR A 1 91 ? -14.618 4.770 3.199 1.00 96.81 91 THR A N 1
ATOM 686 C CA . THR A 1 91 ? -13.931 5.053 4.466 1.00 96.81 91 THR A CA 1
ATOM 687 C C . THR A 1 91 ? -14.449 4.147 5.579 1.00 96.81 91 THR A C 1
ATOM 689 O O . THR A 1 91 ? -15.615 3.751 5.567 1.00 96.81 91 THR A O 1
ATOM 692 N N . ASP A 1 92 ? -13.598 3.817 6.549 1.00 93.62 92 ASP A N 1
ATOM 693 C CA . ASP A 1 92 ? -14.011 3.104 7.760 1.00 93.62 92 ASP A CA 1
ATOM 694 C C . ASP A 1 92 ? -14.714 4.045 8.768 1.00 93.62 92 ASP A C 1
ATOM 696 O O . ASP A 1 92 ? -14.824 5.256 8.562 1.00 93.62 92 ASP A O 1
ATOM 700 N N . ARG A 1 93 ? -15.173 3.494 9.902 1.00 91.56 93 ARG A N 1
ATOM 701 C CA . ARG A 1 93 ? -15.815 4.272 10.985 1.00 91.56 93 ARG A CA 1
ATOM 702 C C . ARG A 1 93 ? -14.893 5.314 11.632 1.00 91.56 93 ARG A C 1
ATOM 704 O O . ARG A 1 93 ? -15.380 6.207 12.314 1.00 91.56 93 ARG A O 1
ATOM 711 N N . LYS A 1 94 ? -13.576 5.181 11.460 1.00 91.75 94 LYS A N 1
ATOM 712 C CA . LYS A 1 94 ? -12.548 6.094 11.977 1.00 91.75 94 LYS A CA 1
ATOM 713 C C . LYS A 1 94 ? -12.142 7.145 10.932 1.00 91.75 94 LYS A C 1
ATOM 715 O O . LYS A 1 94 ? -11.256 7.948 11.208 1.00 91.75 94 LYS A O 1
ATOM 720 N N . GLY A 1 95 ? -12.771 7.145 9.752 1.00 92.12 95 GLY A N 1
ATOM 721 C CA . GLY A 1 95 ? -12.460 8.046 8.643 1.00 92.12 95 GLY A CA 1
ATOM 722 C C . GLY A 1 95 ? -11.230 7.639 7.824 1.00 92.12 95 GLY A C 1
ATOM 723 O O . GLY A 1 95 ? -10.802 8.400 6.959 1.00 92.12 95 GLY A O 1
ATOM 724 N N . SER A 1 96 ? -10.652 6.457 8.059 1.00 94.69 96 SER A N 1
ATOM 725 C CA . SER A 1 96 ? -9.535 5.946 7.260 1.00 94.69 96 SER A CA 1
ATOM 726 C C . SER A 1 96 ? -10.032 5.569 5.869 1.00 94.69 96 SER A C 1
ATOM 728 O O . SER A 1 96 ? -11.061 4.908 5.739 1.00 94.69 96 SER A O 1
ATOM 730 N N . VAL A 1 97 ? -9.289 5.936 4.826 1.00 97.31 97 VAL A N 1
ATOM 731 C CA . VAL A 1 97 ? -9.608 5.515 3.457 1.00 97.31 97 VAL A CA 1
ATOM 732 C C . VAL A 1 97 ? -9.419 4.007 3.323 1.00 97.31 97 VAL A C 1
ATOM 734 O O . VAL A 1 97 ? -8.354 3.482 3.652 1.00 97.31 97 VAL A O 1
ATOM 737 N N . LEU A 1 98 ? -10.453 3.340 2.814 1.00 97.88 98 LEU A N 1
ATOM 738 C CA . LEU A 1 98 ? -10.409 1.940 2.422 1.00 97.88 98 LEU A CA 1
ATOM 739 C C . LEU A 1 98 ? -10.065 1.845 0.939 1.00 97.88 98 LEU A C 1
ATOM 741 O O . LEU A 1 98 ? -10.652 2.533 0.102 1.00 97.88 98 LEU A O 1
ATOM 745 N N . TRP A 1 99 ? -9.138 0.960 0.625 1.00 98.00 99 TRP A N 1
ATOM 746 C CA . TRP A 1 99 ? -8.642 0.660 -0.706 1.00 98.00 99 TRP A CA 1
ATOM 747 C C . TRP A 1 99 ? -8.994 -0.766 -1.074 1.00 98.00 99 TRP A C 1
ATOM 749 O O . TRP A 1 99 ? -9.115 -1.614 -0.198 1.00 98.00 99 TRP A O 1
ATOM 759 N N . ALA A 1 100 ? -9.137 -1.028 -2.364 1.00 97.31 100 ALA A N 1
ATOM 760 C CA . ALA A 1 100 ? -9.327 -2.367 -2.881 1.00 97.31 100 ALA A CA 1
ATOM 761 C C . ALA A 1 100 ? -8.555 -2.549 -4.186 1.00 97.31 100 ALA A C 1
ATOM 763 O O . ALA A 1 100 ? -8.518 -1.646 -5.027 1.00 97.31 100 ALA A O 1
ATOM 764 N N . VAL A 1 101 ? -7.978 -3.735 -4.361 1.00 97.12 101 VAL A N 1
ATOM 765 C CA . VAL A 1 101 ? -7.419 -4.177 -5.640 1.00 97.12 101 VAL A CA 1
ATOM 766 C C . VAL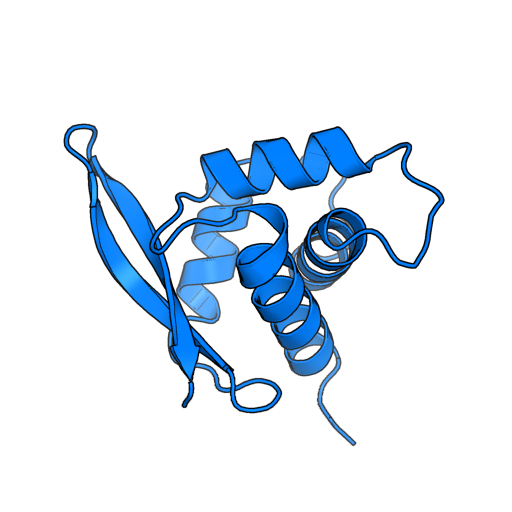 A 1 101 ? -8.540 -4.827 -6.446 1.00 97.12 101 VAL A C 1
ATOM 768 O O . VAL A 1 101 ? -9.340 -5.607 -5.919 1.00 97.12 101 VAL A O 1
ATOM 771 N N . ARG A 1 102 ? -8.637 -4.467 -7.725 1.00 95.62 102 ARG A N 1
ATOM 772 C CA . ARG A 1 102 ? -9.622 -5.005 -8.670 1.00 95.62 102 ARG A CA 1
ATOM 773 C C . ARG A 1 102 ? -8.934 -5.401 -9.966 1.00 95.62 102 ARG A C 1
ATOM 775 O O . ARG A 1 102 ? -7.868 -4.881 -10.281 1.00 95.62 102 ARG A O 1
ATOM 782 N N . THR A 1 103 ? -9.558 -6.301 -10.712 1.00 95.06 103 THR A N 1
ATOM 783 C CA . THR A 1 103 ? -9.227 -6.514 -12.122 1.00 95.06 103 THR A CA 1
ATOM 784 C C . THR A 1 103 ? -9.707 -5.306 -12.924 1.00 95.06 103 THR A C 1
ATOM 786 O O . THR A 1 103 ? -10.809 -4.808 -12.671 1.00 95.06 103 THR A O 1
ATOM 789 N N . ALA A 1 104 ? -8.855 -4.808 -13.816 1.00 88.69 104 ALA A N 1
ATOM 790 C CA . ALA A 1 104 ? -9.145 -3.682 -14.698 1.00 88.69 104 ALA A CA 1
ATOM 791 C C . ALA A 1 104 ? -9.940 -4.100 -15.940 1.00 88.69 104 ALA A C 1
ATOM 793 O O . ALA A 1 104 ? -9.789 -5.266 -16.369 1.00 88.69 104 ALA A O 1
#

Secondary structure (DSSP, 8-state):
---HHHHHHHHHHHHHHHHT-SS-B-HHHHHHHHHHTTT---TT-HHHHHHHHHHHHHTS-SS--HHHHHHHHHHHTT-EETTEEEEEEEE-TTSPEEEEEEE-

Radius of gyration: 12.52 Å; chains: 1; bounding box: 30×26×34 Å